Protein AF-A0A3D5UA10-F1 (afdb_monomer_lite)

Structure (mmCIF, N/CA/C/O backbone):
data_AF-A0A3D5UA10-F1
#
_entry.id   AF-A0A3D5UA10-F1
#
loop_
_atom_site.group_PDB
_atom_site.id
_atom_site.type_symbol
_atom_site.label_atom_id
_atom_site.label_alt_id
_atom_site.label_comp_id
_atom_site.label_asym_id
_atom_site.label_entity_id
_atom_site.label_seq_id
_atom_site.pdbx_PDB_ins_code
_atom_site.Cartn_x
_atom_site.Cartn_y
_atom_site.Cartn_z
_atom_site.occupancy
_atom_site.B_iso_or_equiv
_atom_site.auth_seq_id
_atom_site.auth_comp_id
_atom_site.auth_asym_id
_atom_site.auth_atom_id
_atom_site.pdbx_PDB_model_num
ATOM 1 N N . LEU A 1 1 ? 13.008 8.249 1.217 1.00 56.06 1 LEU A N 1
ATOM 2 C CA . LEU A 1 1 ? 12.338 9.223 2.116 1.00 56.06 1 LEU A CA 1
ATOM 3 C C . LEU A 1 1 ? 10.905 9.573 1.685 1.00 56.06 1 LEU A C 1
ATOM 5 O O . LEU A 1 1 ? 10.010 9.424 2.504 1.00 56.06 1 LEU A O 1
ATOM 9 N N . LYS A 1 2 ? 10.651 9.956 0.419 1.00 70.19 2 LYS A N 1
ATOM 10 C CA . LYS A 1 2 ? 9.314 10.400 -0.045 1.00 70.19 2 LYS A CA 1
ATOM 11 C C . LYS A 1 2 ? 8.188 9.357 0.081 1.00 70.19 2 LYS A C 1
ATOM 13 O O . LYS A 1 2 ? 7.083 9.723 0.456 1.00 70.19 2 LYS A O 1
ATOM 18 N N . ILE A 1 3 ? 8.454 8.066 -0.157 1.00 68.44 3 ILE A N 1
ATOM 19 C CA . ILE A 1 3 ? 7.383 7.048 -0.096 1.00 68.44 3 ILE A CA 1
ATOM 20 C C . ILE A 1 3 ? 6.860 6.863 1.335 1.00 68.44 3 ILE A C 1
ATOM 22 O O . ILE A 1 3 ? 5.653 6.889 1.536 1.00 68.44 3 ILE A O 1
ATOM 26 N N . ARG A 1 4 ? 7.739 6.783 2.346 1.00 69.88 4 ARG A N 1
ATOM 27 C CA . ARG A 1 4 ? 7.316 6.714 3.761 1.00 69.88 4 ARG A CA 1
ATOM 28 C C . ARG A 1 4 ? 6.411 7.887 4.155 1.00 69.88 4 ARG A C 1
ATOM 30 O O . ARG A 1 4 ? 5.457 7.699 4.899 1.00 69.88 4 ARG A O 1
ATOM 37 N N . GLN A 1 5 ? 6.679 9.077 3.618 1.00 73.31 5 GLN A N 1
ATOM 38 C CA . GLN A 1 5 ? 5.830 10.251 3.834 1.00 73.31 5 GLN A CA 1
ATOM 39 C C . GLN A 1 5 ? 4.480 10.152 3.106 1.00 73.31 5 GLN A C 1
ATOM 41 O O . GLN A 1 5 ? 3.479 10.626 3.633 1.00 73.31 5 GLN A O 1
ATOM 46 N N . GLY A 1 6 ? 4.427 9.516 1.931 1.00 75.06 6 GLY A N 1
ATOM 47 C CA . GLY A 1 6 ? 3.174 9.191 1.243 1.00 75.06 6 GLY A CA 1
ATOM 48 C C . GLY A 1 6 ? 2.311 8.201 2.033 1.00 75.06 6 GLY A C 1
ATOM 49 O O . GLY A 1 6 ? 1.115 8.419 2.181 1.00 75.06 6 GLY A O 1
ATOM 50 N N . PHE A 1 7 ? 2.923 7.176 2.631 1.00 73.31 7 PHE A N 1
ATOM 51 C CA . PHE A 1 7 ? 2.218 6.195 3.468 1.00 73.31 7 PHE A CA 1
ATOM 52 C C . PHE A 1 7 ? 1.602 6.809 4.727 1.00 73.31 7 PHE A C 1
ATOM 54 O O . PHE A 1 7 ? 0.459 6.498 5.046 1.00 73.31 7 PHE A O 1
ATOM 61 N N . GLY A 1 8 ? 2.297 7.738 5.392 1.00 71.19 8 GLY A N 1
ATOM 62 C CA . GLY A 1 8 ? 1.742 8.474 6.538 1.00 71.19 8 GLY A CA 1
ATOM 63 C C . GLY A 1 8 ? 0.545 9.372 6.189 1.00 71.19 8 GLY A C 1
ATOM 64 O O . GLY A 1 8 ? -0.119 9.898 7.078 1.00 71.19 8 GLY A O 1
ATOM 65 N N . ARG A 1 9 ? 0.246 9.564 4.896 1.00 74.25 9 ARG A N 1
ATOM 66 C CA . ARG A 1 9 ? -1.000 10.204 4.452 1.00 74.25 9 ARG A CA 1
ATOM 67 C C . ARG A 1 9 ? -2.152 9.214 4.307 1.00 74.25 9 ARG A C 1
ATOM 69 O O . ARG A 1 9 ? -3.290 9.660 4.386 1.00 74.25 9 ARG A O 1
ATOM 76 N N . LEU A 1 10 ? -1.860 7.931 4.102 1.00 71.38 10 LEU A N 1
ATOM 77 C CA . LEU A 1 10 ? -2.860 6.888 3.897 1.00 71.38 10 LEU A CA 1
ATOM 78 C C . LEU A 1 10 ? -3.262 6.195 5.204 1.00 71.38 10 LEU A C 1
ATOM 80 O O . LEU A 1 10 ? -4.447 6.025 5.449 1.00 71.38 10 LEU A O 1
ATOM 84 N N . ILE A 1 11 ? -2.287 5.816 6.035 1.00 74.12 11 ILE A N 1
ATOM 85 C CA . ILE A 1 11 ? -2.518 5.185 7.343 1.00 74.12 11 ILE A CA 1
ATOM 86 C C . ILE A 1 11 ? -2.086 6.188 8.410 1.00 74.12 11 ILE A C 1
ATOM 88 O O . ILE A 1 11 ? -0.893 6.454 8.579 1.00 74.12 11 ILE A O 1
ATOM 92 N N . ARG A 1 12 ? -3.066 6.789 9.087 1.00 78.56 12 ARG A N 1
ATOM 93 C CA . ARG A 1 12 ? -2.879 7.852 10.087 1.00 78.56 12 ARG A CA 1
ATOM 94 C C . ARG A 1 12 ? -3.188 7.380 11.503 1.00 78.56 12 ARG A C 1
ATOM 96 O O . ARG A 1 12 ? -2.631 7.924 12.452 1.00 78.56 12 ARG A O 1
ATOM 103 N N . SER A 1 13 ? -4.040 6.370 11.644 1.00 80.94 13 SER A N 1
ATOM 104 C CA . SER A 1 13 ? -4.412 5.749 12.911 1.00 80.94 13 SER A CA 1
ATOM 105 C C . SER A 1 13 ? -4.035 4.264 12.947 1.00 80.94 13 SER A C 1
ATOM 107 O O . SER A 1 13 ? -3.839 3.629 11.912 1.00 80.94 13 SER A O 1
ATOM 109 N N . LYS A 1 14 ? -3.954 3.684 14.153 1.00 78.31 14 LYS A N 1
ATOM 110 C CA . LYS A 1 14 ? -3.688 2.244 14.341 1.00 78.31 14 LYS A CA 1
ATOM 111 C C . LYS A 1 14 ? -4.806 1.339 13.803 1.00 78.31 14 LYS A C 1
ATOM 113 O O . LYS A 1 14 ? -4.555 0.155 13.597 1.00 78.31 14 LYS A O 1
ATOM 118 N N . ASN A 1 15 ? -6.004 1.883 13.591 1.00 81.06 15 ASN A N 1
ATOM 119 C CA . ASN A 1 15 ? -7.157 1.133 13.098 1.00 81.06 15 ASN A CA 1
ATOM 120 C C . ASN A 1 15 ? -7.371 1.315 11.590 1.00 81.06 15 ASN A C 1
ATOM 122 O O . ASN A 1 15 ? -8.218 0.630 11.018 1.00 81.06 15 ASN A O 1
ATOM 126 N N . ASP A 1 16 ? -6.612 2.205 10.942 1.00 83.12 16 ASP A N 1
ATOM 127 C CA . ASP A 1 16 ? -6.749 2.438 9.510 1.00 83.12 16 ASP A CA 1
ATOM 128 C C . ASP A 1 16 ? -6.266 1.204 8.745 1.00 83.12 16 ASP A C 1
ATOM 130 O O . ASP A 1 16 ? -5.157 0.699 8.953 1.00 83.12 16 ASP A O 1
ATOM 134 N N . ARG A 1 17 ? -7.101 0.729 7.822 1.00 82.31 17 ARG A N 1
ATOM 135 C CA . ARG A 1 17 ? -6.757 -0.339 6.886 1.00 82.31 17 ARG A CA 1
ATOM 136 C C . ARG A 1 17 ? -6.877 0.191 5.466 1.00 82.31 17 ARG A C 1
ATOM 138 O O . ARG A 1 17 ? -7.817 0.910 5.147 1.00 82.31 17 ARG A O 1
ATOM 145 N N . GLY A 1 18 ? -5.930 -0.165 4.606 1.00 82.00 18 GLY A N 1
ATOM 146 C CA . GLY A 1 18 ? -5.945 0.247 3.208 1.00 82.00 18 GLY A CA 1
ATOM 147 C C . GLY A 1 18 ? -4.921 -0.502 2.367 1.00 82.00 18 GLY A C 1
ATOM 148 O O . GLY A 1 18 ? -4.072 -1.224 2.892 1.00 82.00 18 GLY A O 1
ATOM 149 N N . ILE A 1 19 ? -5.007 -0.304 1.053 1.00 84.19 19 ILE A N 1
ATOM 150 C CA . ILE A 1 19 ? -4.096 -0.877 0.059 1.00 84.19 19 ILE A CA 1
ATOM 151 C C . ILE A 1 19 ? -3.250 0.251 -0.527 1.00 84.19 19 ILE A C 1
ATOM 153 O O . ILE A 1 19 ? -3.773 1.317 -0.852 1.00 84.19 19 ILE A O 1
ATOM 157 N N . VAL A 1 20 ? -1.951 0.004 -0.709 1.00 80.88 20 VAL A N 1
ATOM 158 C CA . VAL A 1 20 ? -1.081 0.887 -1.497 1.00 80.88 20 VAL A CA 1
ATOM 159 C C . VAL A 1 20 ? -0.743 0.217 -2.805 1.00 80.88 20 VAL A C 1
ATOM 161 O O . VAL A 1 20 ? -0.041 -0.790 -2.828 1.00 80.88 20 VAL A O 1
ATOM 164 N N . LEU A 1 21 ? -1.222 0.810 -3.893 1.00 83.75 21 LEU A N 1
ATOM 165 C CA . LEU A 1 21 ? -0.945 0.340 -5.236 1.00 83.75 21 LEU A CA 1
ATOM 166 C C . LEU A 1 21 ? 0.165 1.182 -5.861 1.00 83.75 21 LEU A C 1
ATOM 168 O O . LEU A 1 21 ? 0.069 2.407 -5.939 1.00 83.75 21 LEU A O 1
ATOM 172 N N . ILE A 1 22 ? 1.230 0.518 -6.305 1.00 79.69 22 ILE A N 1
ATOM 173 C CA . ILE A 1 22 ? 2.354 1.155 -6.990 1.00 79.69 22 ILE A CA 1
ATOM 174 C C . ILE A 1 22 ? 2.349 0.673 -8.441 1.00 79.69 22 ILE A C 1
ATOM 176 O O . ILE A 1 22 ? 2.829 -0.414 -8.741 1.00 79.69 22 ILE A O 1
ATOM 180 N N . LEU A 1 23 ? 1.817 1.499 -9.342 1.00 79.50 23 LEU A N 1
ATOM 181 C CA . LEU A 1 23 ? 1.676 1.196 -10.773 1.00 79.50 23 LEU A CA 1
ATOM 182 C C . LEU A 1 23 ? 2.924 1.574 -11.590 1.00 79.50 23 LEU A C 1
ATOM 184 O O . LEU A 1 23 ? 2.827 2.071 -12.708 1.00 79.50 23 LEU A O 1
ATOM 188 N N . ASP A 1 24 ? 4.113 1.376 -11.023 1.00 76.94 24 ASP A N 1
ATOM 189 C CA . ASP A 1 24 ? 5.379 1.677 -11.694 1.00 76.94 24 ASP A CA 1
ATOM 190 C C . ASP A 1 24 ? 6.211 0.400 -11.835 1.00 76.94 24 ASP A C 1
ATOM 192 O O . ASP A 1 24 ? 6.790 -0.105 -10.871 1.00 76.94 24 ASP A O 1
AT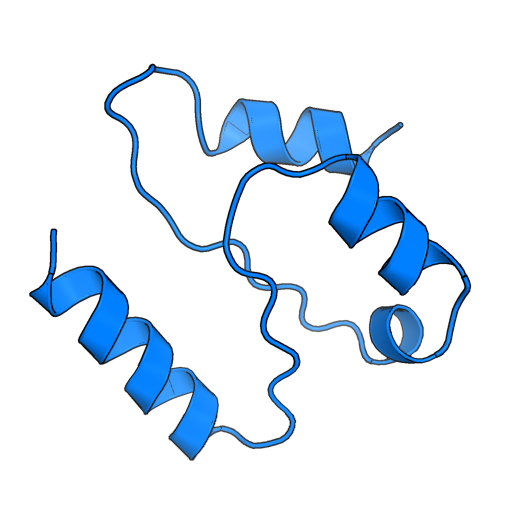OM 196 N N . SER A 1 25 ? 6.313 -0.111 -13.062 1.00 72.62 25 SER A N 1
ATOM 197 C CA . SER A 1 25 ? 7.053 -1.338 -13.384 1.00 72.62 25 SER A CA 1
ATOM 198 C C . SER A 1 25 ? 8.549 -1.264 -13.045 1.00 72.62 25 SER A C 1
ATOM 200 O O . SER A 1 25 ? 9.209 -2.294 -12.882 1.00 72.62 25 SER A O 1
ATOM 202 N N . ARG A 1 26 ? 9.112 -0.059 -12.866 1.00 69.25 26 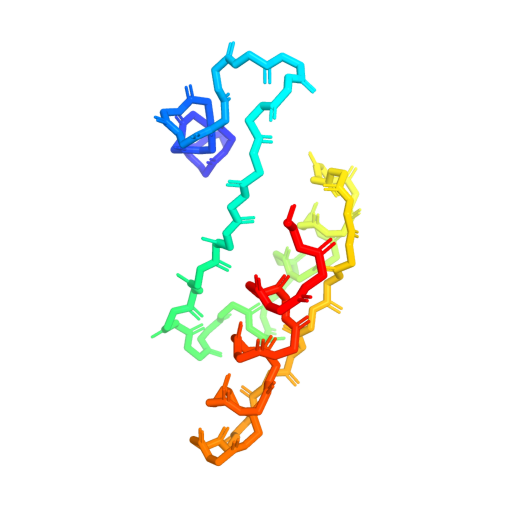ARG A N 1
ATOM 203 C CA . ARG A 1 26 ? 10.514 0.139 -12.458 1.00 69.25 26 ARG A CA 1
ATOM 204 C C . ARG A 1 26 ? 10.747 -0.218 -10.994 1.00 69.25 26 ARG A C 1
ATOM 206 O O . ARG A 1 26 ? 11.894 -0.439 -10.601 1.00 69.25 26 ARG A O 1
ATOM 213 N N . VAL A 1 27 ? 9.685 -0.280 -10.195 1.00 67.12 27 VAL A N 1
ATOM 214 C CA . VAL A 1 27 ? 9.752 -0.625 -8.772 1.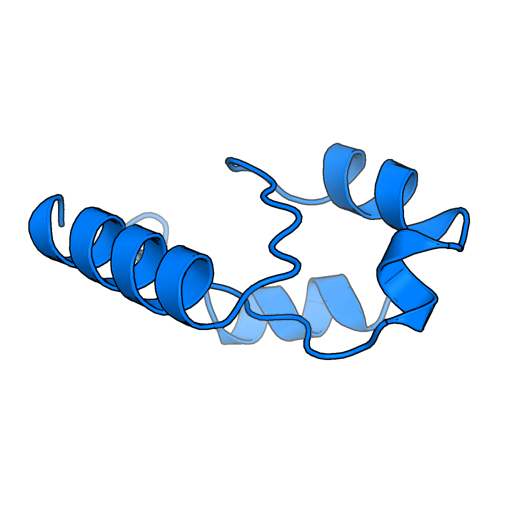00 67.12 27 VAL A CA 1
ATOM 215 C C . VAL A 1 27 ? 10.062 -2.107 -8.569 1.00 67.12 27 VAL A C 1
ATOM 217 O O . VAL A 1 27 ? 10.845 -2.426 -7.679 1.00 67.12 27 VAL A O 1
ATOM 220 N N . SER A 1 28 ? 9.556 -2.981 -9.443 1.00 65.12 28 SER A N 1
ATOM 221 C CA . SER A 1 28 ? 9.859 -4.422 -9.435 1.00 65.12 28 SER A CA 1
ATOM 222 C C . SER A 1 28 ? 11.333 -4.717 -9.771 1.00 65.12 28 SER A C 1
ATOM 224 O O . SER A 1 28 ? 11.961 -5.578 -9.159 1.00 65.12 28 SER A O 1
ATOM 226 N N . ARG A 1 29 ? 11.939 -3.953 -10.692 1.00 61.75 29 ARG A N 1
ATOM 227 C CA . ARG A 1 29 ? 13.301 -4.229 -11.196 1.00 61.75 29 ARG A CA 1
ATOM 228 C C . ARG A 1 29 ? 14.439 -3.595 -10.395 1.00 61.75 29 ARG A C 1
ATOM 230 O O . ARG A 1 29 ? 15.587 -4.004 -10.548 1.00 61.75 29 ARG A O 1
ATOM 237 N N . LYS A 1 30 ? 14.175 -2.565 -9.588 1.00 60.09 30 LYS A N 1
ATOM 238 C CA . LYS A 1 30 ? 15.222 -1.869 -8.822 1.00 60.09 30 LYS A CA 1
ATOM 239 C C . LYS A 1 30 ? 15.300 -2.364 -7.379 1.00 60.09 30 LYS A C 1
ATOM 241 O O . LYS A 1 30 ? 14.317 -2.792 -6.787 1.00 60.09 30 LYS A O 1
ATOM 246 N N . ARG A 1 31 ? 16.473 -2.137 -6.773 1.00 58.22 31 ARG A N 1
ATOM 247 C CA . ARG A 1 31 ? 16.830 -2.308 -5.345 1.00 58.22 31 ARG A CA 1
ATOM 248 C C . ARG A 1 31 ? 15.794 -1.771 -4.333 1.00 58.22 31 ARG A C 1
ATOM 250 O O . ARG A 1 31 ? 15.862 -2.091 -3.152 1.00 58.22 31 ARG A O 1
ATOM 257 N N . TYR A 1 32 ? 14.843 -0.957 -4.792 1.00 62.50 32 TYR A N 1
ATOM 258 C CA . TYR A 1 32 ? 13.717 -0.479 -4.003 1.00 62.50 32 TYR A CA 1
ATOM 259 C C . TYR A 1 32 ? 12.760 -1.592 -3.562 1.00 62.50 32 TYR A C 1
ATOM 261 O O . TYR A 1 32 ? 12.194 -1.454 -2.487 1.00 62.50 32 TYR A O 1
ATOM 269 N N . GLY A 1 33 ? 12.607 -2.695 -4.306 1.00 64.81 33 GLY A N 1
ATOM 270 C CA . GLY A 1 33 ? 11.750 -3.815 -3.889 1.00 64.81 33 GLY A CA 1
ATOM 271 C C . GLY A 1 33 ? 12.143 -4.390 -2.520 1.00 64.81 33 GLY A C 1
ATOM 272 O O . GLY A 1 33 ? 11.288 -4.579 -1.658 1.00 64.81 33 GLY A O 1
ATOM 273 N N . THR A 1 34 ? 13.444 -4.586 -2.283 1.00 69.00 34 THR A N 1
ATOM 274 C CA . THR A 1 34 ? 13.977 -5.017 -0.978 1.00 69.00 34 THR A CA 1
ATOM 275 C C . THR A 1 34 ? 13.777 -3.942 0.087 1.00 69.00 34 THR A C 1
ATOM 277 O O . THR A 1 34 ? 13.270 -4.235 1.163 1.00 69.00 34 THR A O 1
ATOM 280 N N . TYR A 1 35 ? 14.064 -2.680 -0.250 1.00 72.31 35 TYR A N 1
ATOM 281 C CA . TYR A 1 35 ? 13.834 -1.547 0.649 1.00 72.31 35 TYR A CA 1
ATOM 282 C C . TYR A 1 35 ? 12.364 -1.457 1.094 1.00 72.31 35 TYR A C 1
ATOM 284 O O . TYR A 1 35 ? 12.103 -1.269 2.275 1.00 72.31 35 TYR A O 1
ATOM 292 N N . PHE A 1 36 ? 11.391 -1.647 0.194 1.00 71.44 36 PHE A N 1
ATOM 293 C CA . PHE A 1 36 ? 9.963 -1.624 0.532 1.00 71.44 36 PHE A CA 1
ATOM 294 C C . PHE A 1 36 ? 9.568 -2.715 1.519 1.00 71.44 36 PHE A C 1
ATOM 296 O O . PHE A 1 36 ? 8.832 -2.421 2.461 1.00 71.44 36 PHE A O 1
ATOM 303 N N . LYS A 1 37 ? 10.090 -3.933 1.337 1.00 67.69 37 LYS A N 1
ATOM 304 C CA . LYS A 1 37 ? 9.863 -5.050 2.263 1.00 67.69 37 LYS A CA 1
ATOM 305 C C . LYS A 1 37 ? 10.383 -4.746 3.669 1.00 67.69 37 LYS A C 1
ATOM 307 O O . LYS A 1 37 ? 9.760 -5.157 4.637 1.00 67.69 37 LYS A O 1
ATOM 312 N N . GLU A 1 38 ? 11.483 -4.003 3.775 1.00 73.56 38 GLU A N 1
ATOM 313 C CA . GLU A 1 38 ? 12.092 -3.628 5.057 1.00 73.56 38 GLU A CA 1
ATOM 314 C C . GLU A 1 38 ? 11.384 -2.453 5.749 1.00 73.56 38 GLU A C 1
ATOM 316 O O . GLU A 1 38 ? 11.296 -2.421 6.974 1.00 73.56 38 GLU A O 1
ATOM 321 N N . ILE A 1 39 ? 10.885 -1.468 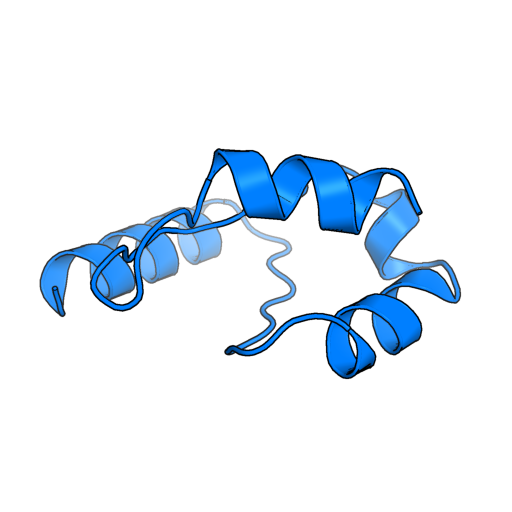4.992 1.00 72.31 39 ILE A N 1
ATOM 322 C CA . ILE A 1 39 ? 10.351 -0.221 5.571 1.00 72.31 39 ILE A CA 1
ATOM 323 C C . ILE A 1 39 ? 8.837 -0.198 5.785 1.00 72.31 39 ILE A C 1
ATOM 325 O O . ILE A 1 39 ? 8.348 0.734 6.431 1.00 72.31 39 ILE A O 1
ATOM 329 N N . LEU A 1 40 ? 8.085 -1.147 5.224 1.00 70.94 40 LEU A N 1
ATOM 330 C CA . LEU A 1 40 ? 6.624 -1.140 5.289 1.00 70.94 40 LEU A CA 1
ATOM 331 C C . LEU A 1 40 ? 6.090 -2.393 5.994 1.00 70.94 40 LEU A C 1
ATOM 333 O O . LEU A 1 40 ? 6.333 -3.510 5.525 1.00 70.94 40 LEU A O 1
ATOM 337 N N . PRO A 1 41 ? 5.313 -2.219 7.074 1.00 67.56 41 PRO A N 1
ATOM 338 C CA . PRO A 1 41 ? 4.628 -3.323 7.725 1.00 67.56 41 PRO A CA 1
ATOM 339 C C . PRO A 1 41 ? 3.479 -3.818 6.837 1.00 67.56 41 PRO A C 1
ATOM 341 O O . PRO A 1 41 ? 2.638 -3.030 6.410 1.00 67.56 41 PRO A O 1
ATOM 344 N N . GLY A 1 42 ? 3.432 -5.123 6.561 1.00 74.38 42 GLY A N 1
ATOM 345 C CA . GLY A 1 42 ? 2.328 -5.750 5.829 1.00 74.38 42 GLY A CA 1
ATOM 346 C C . GLY A 1 42 ? 2.763 -6.762 4.771 1.00 74.38 42 GLY A C 1
ATOM 347 O O . GLY A 1 42 ? 3.947 -7.035 4.577 1.00 74.38 42 GLY A O 1
ATOM 348 N N . LYS A 1 43 ? 1.770 -7.344 4.091 1.00 77.50 43 LYS A N 1
ATOM 349 C CA . LYS A 1 43 ? 1.985 -8.282 2.986 1.00 77.50 43 LYS A CA 1
ATOM 350 C C . LYS A 1 43 ? 2.342 -7.499 1.722 1.00 77.50 43 LYS A C 1
ATOM 352 O O . LYS A 1 43 ? 1.594 -6.622 1.303 1.00 77.50 43 LYS A O 1
ATOM 357 N N . HIS A 1 44 ? 3.461 -7.857 1.106 1.00 78.06 44 HIS A N 1
ATOM 358 C CA . HIS A 1 44 ? 3.927 -7.283 -0.155 1.00 78.06 44 HIS A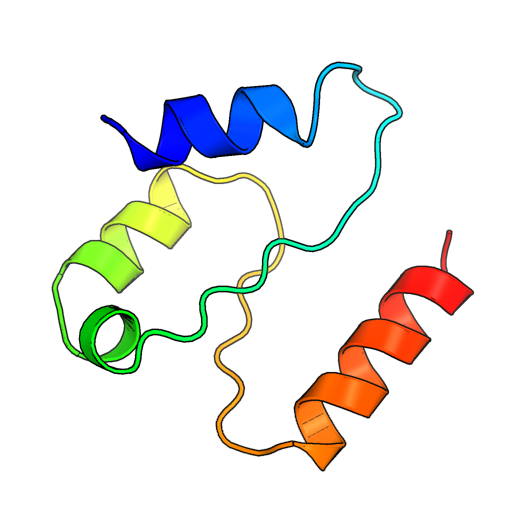 CA 1
ATOM 359 C C . HIS A 1 44 ? 3.542 -8.211 -1.301 1.00 78.06 44 HIS A C 1
ATOM 361 O O . HIS A 1 44 ? 3.928 -9.380 -1.288 1.00 78.06 44 HIS A O 1
ATOM 367 N N . LEU A 1 45 ? 2.786 -7.708 -2.273 1.00 79.31 45 LEU A N 1
ATOM 368 C CA . LEU A 1 45 ? 2.341 -8.471 -3.438 1.00 79.31 45 LEU A CA 1
ATOM 369 C C . LEU A 1 45 ? 2.886 -7.825 -4.707 1.00 79.31 45 LEU A C 1
ATOM 371 O O . LEU A 1 45 ? 2.748 -6.620 -4.904 1.00 79.31 45 LEU A O 1
ATOM 375 N N . GLU A 1 46 ? 3.501 -8.634 -5.564 1.00 79.31 46 GLU A N 1
ATOM 376 C CA . GLU A 1 46 ? 3.867 -8.225 -6.915 1.00 79.31 46 GLU A CA 1
ATOM 377 C C . GLU A 1 46 ? 2.848 -8.827 -7.877 1.00 79.31 46 GLU A C 1
ATOM 379 O O . GLU A 1 46 ? 2.832 -10.036 -8.106 1.00 79.31 46 GLU A O 1
ATOM 384 N N . LEU A 1 47 ? 1.970 -7.974 -8.391 1.00 80.12 47 LEU A N 1
ATOM 385 C CA . LEU A 1 47 ? 0.891 -8.362 -9.286 1.00 80.12 47 LEU A CA 1
ATOM 386 C C . LEU A 1 47 ? 1.276 -7.933 -10.697 1.00 80.12 47 LEU A C 1
ATOM 388 O O . LEU A 1 47 ? 1.680 -6.791 -10.917 1.00 80.12 47 LEU A O 1
ATOM 392 N N . LYS A 1 48 ? 1.209 -8.876 -11.636 1.00 78.38 48 LYS A N 1
ATOM 393 C CA . LYS A 1 48 ? 1.573 -8.654 -13.045 1.00 78.38 48 LYS A CA 1
ATOM 394 C C . LYS A 1 48 ? 0.359 -8.625 -13.964 1.00 78.38 48 LYS A C 1
ATOM 396 O O . LYS A 1 48 ? 0.492 -8.233 -15.116 1.00 78.38 48 LYS A O 1
ATOM 401 N N . ASP A 1 49 ? -0.784 -9.040 -13.439 1.00 85.44 49 ASP A N 1
ATOM 402 C CA . ASP A 1 49 ? -2.024 -9.225 -14.167 1.00 85.44 49 ASP A CA 1
ATOM 403 C C . ASP A 1 49 ? -3.164 -8.456 -13.484 1.00 85.44 49 ASP A C 1
ATOM 405 O O . ASP A 1 49 ? -3.206 -8.339 -12.254 1.00 85.44 49 ASP A O 1
ATOM 409 N N . GLU A 1 50 ? -4.067 -7.906 -14.295 1.00 86.75 50 GLU A N 1
ATOM 410 C CA . GLU A 1 50 ? -5.186 -7.084 -13.831 1.00 86.75 50 GLU A CA 1
ATOM 411 C C . GLU A 1 50 ? -6.240 -7.906 -13.080 1.00 86.75 50 GLU A C 1
ATOM 413 O O . GLU A 1 50 ? -6.747 -7.452 -12.055 1.00 86.75 50 GLU A O 1
ATOM 418 N N . LEU A 1 51 ? -6.522 -9.139 -13.512 1.00 88.81 51 LEU A N 1
ATOM 419 C CA . LEU A 1 51 ? -7.486 -10.006 -12.831 1.00 88.81 51 LEU A CA 1
ATOM 420 C C . LEU A 1 51 ? -6.984 -10.351 -11.428 1.00 88.81 51 LEU A C 1
ATOM 422 O O . LEU A 1 51 ? -7.730 -10.253 -10.457 1.00 88.81 51 LEU A O 1
ATOM 426 N N . GLN A 1 52 ? -5.690 -10.657 -11.300 1.00 88.38 52 GLN A N 1
ATOM 427 C CA . GLN A 1 52 ? -5.071 -10.908 -9.994 1.00 88.38 52 GLN A CA 1
ATOM 428 C C . GLN A 1 52 ? -5.143 -9.688 -9.068 1.00 88.38 52 GLN A C 1
ATOM 430 O O . GLN A 1 52 ? -5.320 -9.838 -7.858 1.00 88.38 52 GLN A O 1
ATOM 435 N N . LEU A 1 53 ? -5.007 -8.478 -9.618 1.00 88.50 53 LEU A N 1
ATOM 436 C CA . LEU A 1 53 ? -5.171 -7.247 -8.852 1.00 88.50 53 LEU A CA 1
ATOM 437 C C . LEU A 1 53 ? -6.596 -7.094 -8.328 1.00 88.50 53 LEU A C 1
ATOM 439 O O . LEU A 1 53 ? -6.776 -6.815 -7.141 1.00 88.50 53 LEU A O 1
ATOM 443 N N . MET A 1 54 ? -7.591 -7.312 -9.182 1.00 90.44 54 MET A N 1
ATOM 444 C CA . MET A 1 54 ? -8.997 -7.213 -8.797 1.00 90.44 54 MET A CA 1
ATOM 445 C C . MET A 1 54 ? -9.374 -8.244 -7.728 1.00 90.44 54 MET A C 1
ATOM 447 O O . MET A 1 54 ? -10.033 -7.893 -6.743 1.00 90.44 54 MET A O 1
ATOM 451 N N . ASP A 1 55 ? -8.886 -9.476 -7.855 1.00 91.38 55 ASP A N 1
ATOM 452 C CA . ASP A 1 55 ? -9.094 -10.539 -6.870 1.00 91.38 55 ASP A CA 1
ATOM 453 C C . ASP A 1 55 ? -8.504 -10.189 -5.499 1.00 91.38 55 ASP A C 1
ATOM 455 O O . ASP A 1 55 ? -9.166 -10.350 -4.469 1.00 91.38 55 ASP A O 1
ATOM 459 N N . GLU A 1 56 ? -7.264 -9.695 -5.453 1.00 89.44 56 GLU A N 1
ATOM 460 C CA . GLU A 1 56 ? -6.615 -9.345 -4.184 1.00 89.44 56 GLU A CA 1
ATOM 461 C C . GLU A 1 56 ? -7.249 -8.116 -3.529 1.00 89.44 56 GLU A C 1
ATOM 463 O O . GLU A 1 56 ? -7.426 -8.105 -2.308 1.00 89.44 56 GLU A O 1
ATOM 468 N N . ILE A 1 57 ? -7.637 -7.106 -4.316 1.00 89.94 57 ILE A N 1
ATOM 469 C CA . ILE A 1 57 ? -8.379 -5.946 -3.806 1.00 89.94 57 ILE A CA 1
ATOM 470 C C . ILE A 1 57 ? -9.696 -6.413 -3.180 1.00 89.94 57 ILE A C 1
ATOM 472 O O . ILE A 1 57 ? -9.986 -6.074 -2.031 1.00 89.94 57 ILE A O 1
ATOM 476 N N . THR A 1 58 ? -10.458 -7.242 -3.893 1.00 92.38 58 THR A N 1
ATOM 477 C CA . THR A 1 58 ? -11.757 -7.745 -3.425 1.00 92.38 58 THR A CA 1
ATOM 478 C C . THR A 1 58 ? -11.599 -8.564 -2.147 1.00 92.38 58 THR A C 1
ATOM 480 O O . THR A 1 58 ? -12.304 -8.331 -1.167 1.00 92.38 58 THR A O 1
ATOM 483 N N . ARG A 1 59 ? -10.611 -9.464 -2.106 1.00 90.56 59 ARG A N 1
ATOM 484 C CA . ARG A 1 59 ? -10.303 -10.290 -0.931 1.00 90.56 59 ARG A CA 1
ATOM 485 C C . ARG A 1 59 ? -9.866 -9.472 0.282 1.00 90.56 59 ARG A C 1
ATOM 487 O O . ARG A 1 59 ? -10.123 -9.875 1.416 1.00 90.56 59 ARG A O 1
ATOM 494 N N . PHE A 1 60 ? -9.144 -8.374 0.072 1.00 89.00 60 PHE A N 1
ATOM 495 C CA . PHE A 1 60 ? -8.736 -7.491 1.159 1.00 89.00 60 PHE A CA 1
ATOM 496 C C . PHE A 1 60 ? -9.950 -6.793 1.765 1.00 89.00 60 PHE A C 1
ATOM 498 O O . PHE A 1 60 ? -10.151 -6.886 2.973 1.00 89.00 60 PHE A O 1
ATOM 505 N N . PHE A 1 61 ? -10.785 -6.161 0.937 1.00 87.31 61 PHE A N 1
ATOM 506 C CA . PHE A 1 61 ? -11.968 -5.446 1.416 1.00 87.31 61 PHE A CA 1
ATOM 507 C C . PHE A 1 61 ? -13.057 -6.373 1.963 1.00 87.31 61 PHE A C 1
ATOM 509 O O . PHE A 1 61 ? -13.780 -5.965 2.858 1.00 87.31 61 PHE A O 1
ATOM 516 N N . SER A 1 62 ? -13.137 -7.631 1.518 1.00 90.62 62 SER A N 1
ATOM 517 C CA . SER A 1 62 ? -14.070 -8.610 2.092 1.00 90.62 62 SER A CA 1
ATOM 518 C C . SER A 1 62 ? -13.672 -9.109 3.489 1.00 90.62 62 SER A C 1
ATOM 520 O O . SER A 1 62 ? -14.444 -9.822 4.123 1.00 90.62 62 SER A O 1
ATOM 522 N N . LYS A 1 63 ? -12.434 -8.848 3.931 1.00 79.25 63 LYS A N 1
ATOM 523 C CA . LYS A 1 63 ? -11.885 -9.283 5.231 1.00 79.25 63 LYS A CA 1
ATOM 524 C C . LYS A 1 63 ? -11.807 -8.159 6.267 1.00 79.25 63 LYS A C 1
ATOM 526 O O . LYS A 1 63 ? -11.331 -8.407 7.377 1.00 79.25 63 LYS A O 1
ATOM 531 N N . ILE A 1 64 ? -12.185 -6.945 5.882 1.00 71.19 64 ILE A N 1
ATOM 532 C CA . ILE A 1 64 ? -12.242 -5.761 6.746 1.00 71.19 64 ILE A CA 1
ATOM 533 C C . ILE A 1 64 ? -13.673 -5.600 7.224 1.00 71.19 64 ILE A C 1
ATOM 535 O O . ILE A 1 64 ? -13.820 -5.315 8.431 1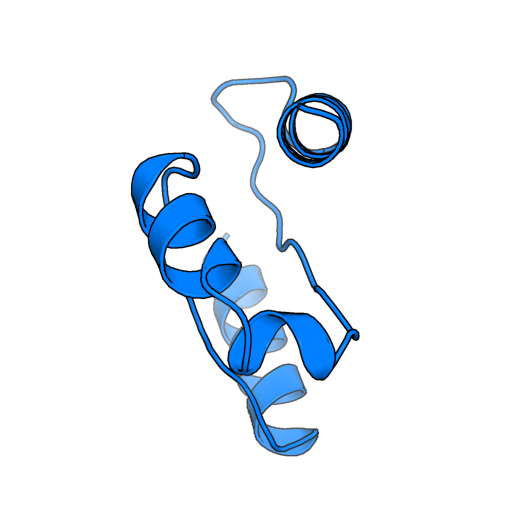.00 71.19 64 ILE A O 1
#

Sequence (64 aa):
LKIRQGFGRLIRSKNDRGIVLILDSRVSRKRYGTYFKEILPGKHLELKDELQLMDEITRFFSKI

pLDDT: mean 76.89, std 8.92, range [56.06, 92.38]

Radius of gyration: 12.6 Å; chains: 1; bounding box: 31×21×28 Å

Foldseek 3Di:
DVVVVVVCVQCVDPPGDDDDDDPDPVCVVDPNVVVCVVPDPDDDDDDPDPVVVVVVRVVRVVVD

Secondary structure (DSSP, 8-state):
-HHHHHHHHH--STT---------THHHHSTHHHHHHHHS-S------SHHHHHHHHHHHHTT-